Protein AF-A0A0E9XR10-F1 (afdb_monomer)

pLDDT: mean 91.2, std 12.52, range [48.91, 98.19]

Solvent-accessible surface area (backbone atoms only — not comparable to full-atom values): 5180 Å² total; per-residue (Å²): 131,90,55,68,46,78,44,70,54,45,80,75,53,93,60,56,70,67,59,52,46,72,72,44,56,69,70,58,43,51,51,36,53,74,35,68,69,33,68,50,68,36,43,82,83,53,79,83,56,61,60,59,57,53,57,48,50,55,52,48,52,52,46,30,54,76,56,74,66,54,76,92,72,55,78,76,62,56,64,78,71,60,133

Sequence (83 aa):
MFTIVIFTRGDALNVSIDSYIQGSNITMQSLIENCGNRFHVFNNKDKSNCTQVSELLDKIDSMVRKNGGGCYTNECSRRQKLP

InterPro domains:
  IPR006703 AIG1-type guanine nucleotide-binding (G) domain [PF04548] (2-80)
  IPR027417 P-loop containing nucleoside triphosphate hydrolase [G3DSA:3.40.50.300] (1-82)
  IPR045058 GTPase GIMA/IAN/Toc [PTHR10903] (2-78)

Nearest PDB structures (foldseek):
  3zjc-assembly3_E  TM=8.859E-01  e=1.947E-04  Homo sapiens
  2xtn-assembly1_A  TM=8.619E-01  e=1.947E-04  Homo sapiens
  3zjc-assembly4_C  TM=8.615E-01  e=2.933E-04  Homo sapiens
  3zjc-assembly2_B  TM=8.659E-01  e=4.416E-04  Homo sapiens
  3p1j-assembly1_A  TM=8.652E-01  e=2.786E-03  Homo sapiens

Foldseek 3Di:
DQDAAEAEPPVPDPDDPVVVQVPDDPVSVVVCVVVVVHYAYDHPVCPVPCVSVVVVVVSNVVRCVVVVVDDDDDPVNVVVPDD

Radius of gyration: 15.95 Å; Cα contacts (8 Å, |Δi|>4): 62; chains: 1; bounding box: 37×36×37 Å

Organism: Anguilla anguilla (NCBI:txid7936)

Mean predicted aligned error: 5.45 Å

Secondary structure (DSSP, 8-state):
----EEEE-GGG-SS-HHHHHHTS-HHHHHHHHHTTS-EEEE-TT-TT-THHHHHHHHHHHHHHHHTTT-----HHHHHTT--

Structure (mmCIF, N/CA/C/O backbone):
data_AF-A0A0E9XR10-F1
#
_entry.id   AF-A0A0E9XR10-F1
#
loop_
_atom_site.group_PDB
_atom_site.id
_atom_site.type_symbol
_atom_site.label_atom_id
_atom_site.label_alt_id
_atom_site.label_comp_id
_atom_site.label_asym_id
_atom_site.label_entity_id
_atom_site.label_seq_id
_atom_site.pdbx_PDB_ins_code
_atom_site.Cartn_x
_atom_site.Cartn_y
_atom_site.Cartn_z
_atom_site.occupancy
_atom_site.B_iso_or_equiv
_atom_site.auth_seq_id
_atom_site.auth_comp_id
_atom_site.auth_asym_id
_atom_site.auth_atom_id
_atom_site.pdbx_PDB_model_num
ATOM 1 N N . MET A 1 1 ? 10.354 -1.754 -10.488 1.00 84.38 1 MET A N 1
ATOM 2 C CA . MET A 1 1 ? 10.362 -2.314 -9.110 1.00 84.38 1 MET A CA 1
ATOM 3 C C . MET A 1 1 ? 9.023 -2.976 -8.808 1.00 84.38 1 MET A C 1
ATOM 5 O O . MET A 1 1 ? 7.997 -2.408 -9.175 1.00 84.38 1 MET A O 1
ATOM 9 N N . PHE A 1 2 ? 9.017 -4.128 -8.132 1.00 94.25 2 PHE A N 1
ATOM 10 C CA . PHE A 1 2 ? 7.852 -5.018 -7.984 1.00 94.25 2 PHE A CA 1
ATOM 11 C C . PHE A 1 2 ? 7.407 -5.214 -6.522 1.00 94.25 2 PHE A C 1
ATOM 13 O O . PHE A 1 2 ? 7.235 -6.342 -6.073 1.00 94.25 2 PHE A O 1
ATOM 20 N N . THR A 1 3 ? 7.245 -4.125 -5.770 1.00 96.25 3 THR A N 1
ATOM 21 C CA . THR A 1 3 ? 6.897 -4.199 -4.343 1.00 96.25 3 THR A CA 1
ATOM 22 C C . THR A 1 3 ? 5.753 -3.247 -4.023 1.00 96.25 3 THR A C 1
ATOM 24 O O . THR A 1 3 ? 5.732 -2.116 -4.511 1.00 96.25 3 THR A O 1
ATOM 27 N N . ILE A 1 4 ? 4.822 -3.717 -3.194 1.00 97.75 4 ILE A N 1
ATOM 28 C CA . ILE A 1 4 ? 3.731 -2.948 -2.590 1.00 97.75 4 ILE A CA 1
ATOM 29 C C . ILE A 1 4 ? 3.825 -3.172 -1.081 1.00 97.75 4 ILE A C 1
ATOM 31 O O . ILE A 1 4 ? 3.966 -4.312 -0.639 1.00 97.75 4 ILE A O 1
ATOM 35 N N . VAL A 1 5 ? 3.751 -2.101 -0.293 1.00 97.94 5 VAL A N 1
ATOM 36 C CA . VAL A 1 5 ? 3.771 -2.200 1.172 1.00 97.94 5 VAL A CA 1
ATOM 37 C C . VAL A 1 5 ? 2.360 -2.447 1.698 1.00 97.94 5 VAL A C 1
ATOM 39 O O . VAL A 1 5 ? 1.437 -1.694 1.392 1.00 97.94 5 VAL A O 1
ATOM 42 N N . ILE A 1 6 ? 2.184 -3.499 2.497 1.00 97.81 6 ILE A N 1
ATOM 43 C CA . ILE A 1 6 ? 0.898 -3.824 3.116 1.00 97.81 6 ILE A CA 1
ATOM 44 C C . ILE A 1 6 ? 0.895 -3.378 4.573 1.00 97.81 6 ILE A C 1
ATOM 46 O O . ILE A 1 6 ? 1.668 -3.876 5.390 1.00 97.81 6 ILE A O 1
ATOM 50 N N . PHE A 1 7 ? -0.024 -2.479 4.903 1.00 97.44 7 PHE A N 1
ATOM 51 C CA . PHE A 1 7 ? -0.350 -2.121 6.274 1.00 97.44 7 PHE A CA 1
ATOM 52 C C . PHE A 1 7 ? -1.499 -2.997 6.745 1.00 97.44 7 PHE A C 1
ATOM 54 O O . PHE A 1 7 ? -2.522 -3.092 6.078 1.00 97.44 7 PHE A O 1
ATOM 61 N N . THR A 1 8 ? -1.345 -3.638 7.895 1.00 96.56 8 THR A N 1
ATOM 62 C CA . THR A 1 8 ? -2.428 -4.408 8.519 1.00 96.56 8 THR A CA 1
ATOM 63 C C . THR A 1 8 ? -2.986 -3.645 9.712 1.00 96.56 8 THR A C 1
ATOM 65 O O . THR A 1 8 ? -2.385 -2.668 10.156 1.00 96.56 8 THR A O 1
ATOM 68 N N . ARG A 1 9 ? -4.123 -4.109 10.245 1.00 95.75 9 ARG A N 1
ATOM 69 C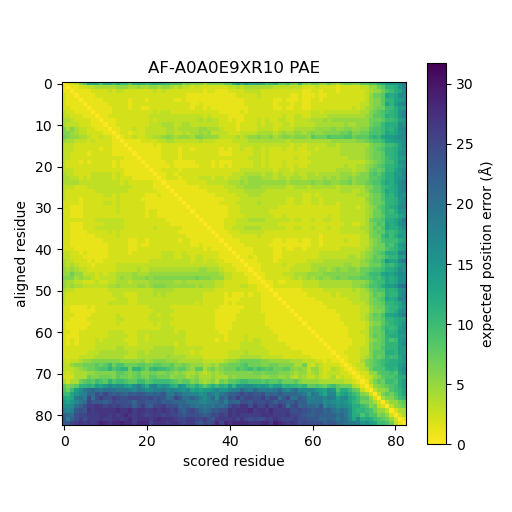 CA . ARG A 1 9 ? -4.865 -3.429 11.321 1.00 95.75 9 ARG A CA 1
ATOM 70 C C . ARG A 1 9 ? -5.370 -2.048 10.895 1.00 95.75 9 ARG A C 1
ATOM 72 O O . ARG A 1 9 ? -5.299 -1.092 11.660 1.00 95.75 9 ARG A O 1
ATOM 79 N N . GLY A 1 10 ? -5.885 -1.947 9.668 1.00 94.88 10 GLY A N 1
ATOM 80 C CA . GLY A 1 10 ? -6.506 -0.723 9.159 1.00 94.88 10 GLY A CA 1
ATOM 81 C C . GLY A 1 10 ? -7.662 -0.214 10.026 1.00 94.88 10 GLY A C 1
ATOM 82 O O . GLY A 1 10 ? -7.897 0.984 10.074 1.00 94.88 10 GLY A O 1
ATOM 83 N N . ASP A 1 11 ? -8.321 -1.099 10.778 1.00 95.62 11 ASP A N 1
ATOM 84 C CA . ASP A 1 11 ? -9.339 -0.755 11.778 1.00 95.62 1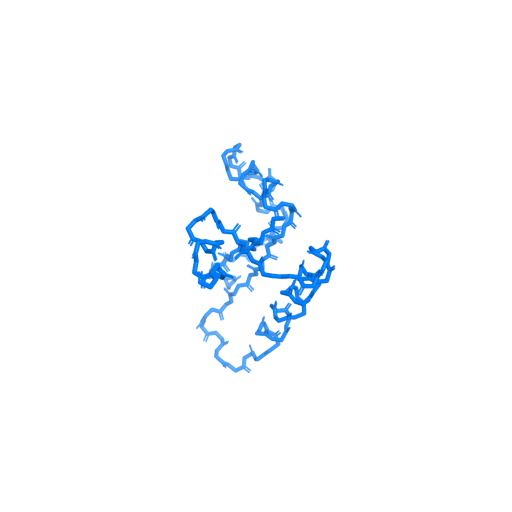1 ASP A CA 1
ATOM 85 C C . ASP A 1 11 ? -8.805 0.052 12.972 1.00 95.62 11 ASP A C 1
ATOM 87 O O . ASP A 1 11 ? -9.586 0.675 13.681 1.00 95.62 11 ASP A O 1
ATOM 91 N N . ALA A 1 12 ? -7.491 0.037 13.209 1.00 95.88 12 ALA A N 1
ATOM 92 C CA . ALA A 1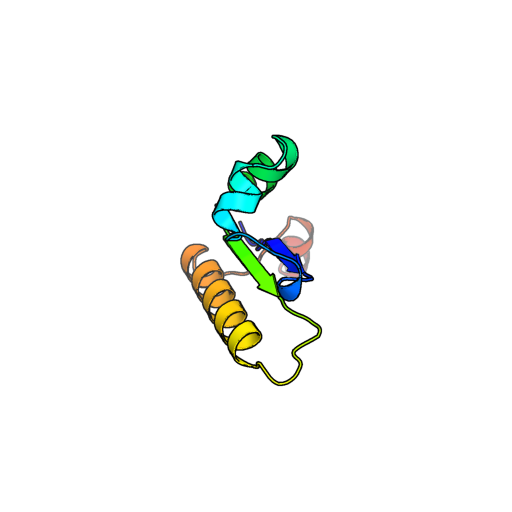 12 ? -6.844 0.791 14.281 1.00 95.88 12 ALA A CA 1
ATOM 93 C C . ALA A 1 12 ? -6.313 2.162 13.820 1.00 95.88 12 ALA A C 1
ATOM 95 O O . ALA A 1 12 ? -5.733 2.895 14.624 1.00 95.88 12 ALA A O 1
ATOM 96 N N . LEU A 1 13 ? -6.463 2.508 12.536 1.00 93.56 13 LEU A N 1
ATOM 97 C CA . LEU A 1 13 ? -6.069 3.815 12.020 1.00 93.56 13 LEU A CA 1
ATOM 98 C C . LEU A 1 13 ? -7.145 4.853 12.368 1.00 93.56 13 LEU A C 1
ATOM 100 O O . LEU A 1 13 ? -8.247 4.827 11.832 1.00 93.56 13 LEU A O 1
ATOM 104 N N . ASN A 1 14 ? -6.798 5.806 13.234 1.00 93.94 14 ASN A N 1
ATOM 105 C CA . ASN A 1 14 ? -7.663 6.949 13.562 1.00 93.94 14 ASN A CA 1
ATOM 106 C C . ASN A 1 14 ? -7.529 8.114 12.560 1.00 93.94 14 ASN A C 1
ATOM 108 O O . ASN A 1 14 ? -8.232 9.115 12.667 1.00 93.94 14 ASN A O 1
ATOM 112 N N . VAL A 1 15 ? -6.588 8.010 11.620 1.00 96.25 15 VAL A N 1
ATOM 113 C CA . VAL A 1 15 ? -6.273 8.996 10.577 1.00 96.25 15 VAL A CA 1
ATOM 114 C C . VAL A 1 15 ? -6.172 8.285 9.229 1.00 96.25 15 VAL A C 1
ATOM 116 O O . VAL A 1 15 ? -6.128 7.055 9.185 1.00 96.25 15 VAL A O 1
ATOM 119 N N . SER A 1 16 ? -6.097 9.032 8.125 1.00 96.50 16 SER A N 1
ATOM 120 C CA . SER A 1 16 ? -5.785 8.430 6.827 1.00 96.50 16 SER A CA 1
ATOM 121 C C . SER A 1 16 ? -4.383 7.814 6.835 1.00 96.50 16 SER A C 1
ATOM 123 O O . SER A 1 16 ? -3.483 8.251 7.560 1.00 96.50 16 SER A O 1
ATOM 125 N N . ILE A 1 17 ? -4.180 6.800 5.996 1.00 96.50 17 ILE A N 1
ATOM 126 C CA . ILE A 1 17 ? -2.869 6.166 5.844 1.00 96.50 17 ILE A CA 1
ATOM 127 C C . ILE A 1 17 ? -1.807 7.147 5.336 1.00 96.50 17 ILE A C 1
ATOM 129 O O . ILE A 1 17 ? -0.671 7.094 5.797 1.00 96.50 17 ILE A O 1
ATOM 133 N N . ASP A 1 18 ? -2.178 8.098 4.478 1.00 96.31 18 ASP A N 1
ATOM 134 C CA . ASP A 1 18 ? -1.277 9.157 4.020 1.00 96.31 18 ASP A CA 1
ATOM 135 C C . ASP A 1 18 ? -0.797 10.035 5.180 1.00 96.31 18 ASP A C 1
ATOM 137 O O . ASP A 1 18 ? 0.405 10.245 5.338 1.00 96.31 18 ASP A O 1
ATOM 141 N N . SER A 1 19 ? -1.710 10.487 6.048 1.00 97.50 19 SER A N 1
ATOM 142 C CA . SER A 1 19 ? -1.346 11.268 7.235 1.00 97.50 19 SER A CA 1
ATOM 143 C C . SER A 1 19 ? -0.501 10.456 8.216 1.00 97.50 19 SER A C 1
ATOM 145 O O . SER A 1 19 ? 0.443 10.986 8.800 1.00 97.50 19 SER A O 1
ATOM 147 N N . TYR A 1 20 ? -0.794 9.161 8.372 1.00 96.94 20 TYR A N 1
ATOM 148 C CA . TYR A 1 20 ? 0.022 8.262 9.188 1.00 96.94 20 TYR A CA 1
ATOM 149 C C . TYR A 1 20 ? 1.456 8.145 8.651 1.00 96.94 20 TYR A C 1
ATOM 151 O O . TYR A 1 20 ? 2.408 8.249 9.423 1.00 96.94 20 TYR A O 1
ATOM 159 N N . ILE A 1 21 ? 1.629 7.973 7.336 1.00 96.94 21 ILE A N 1
ATOM 160 C CA . ILE A 1 21 ? 2.951 7.883 6.699 1.00 96.94 21 ILE A CA 1
ATOM 161 C C . ILE A 1 21 ? 3.702 9.212 6.834 1.00 96.94 21 ILE A C 1
ATOM 163 O O . ILE A 1 21 ? 4.864 9.207 7.236 1.00 96.94 21 ILE A O 1
ATOM 167 N N . GLN A 1 22 ? 3.049 10.346 6.577 1.00 96.19 22 GLN A N 1
ATOM 168 C CA . GLN A 1 22 ? 3.661 11.676 6.704 1.00 96.19 22 GLN A CA 1
ATOM 169 C C . GLN A 1 22 ? 4.117 11.987 8.137 1.00 96.19 22 GLN A C 1
ATOM 171 O O . GLN A 1 22 ? 5.156 12.610 8.332 1.00 96.19 22 GLN A O 1
ATOM 176 N N . GLY A 1 23 ? 3.365 11.529 9.142 1.00 96.81 23 GLY A N 1
ATOM 177 C CA . GLY A 1 23 ? 3.725 11.668 10.556 1.00 96.81 23 GLY A CA 1
ATOM 178 C C . GLY A 1 23 ? 4.708 10.611 11.077 1.00 96.81 23 GLY A C 1
ATOM 179 O O . GLY A 1 23 ? 5.103 10.673 12.241 1.00 96.81 23 GLY A O 1
ATOM 180 N N . SER A 1 24 ? 5.082 9.621 10.261 1.00 96.00 24 SER A N 1
ATOM 181 C CA . SER A 1 24 ? 5.973 8.527 10.664 1.00 96.00 24 SER A CA 1
ATOM 182 C C . SER A 1 24 ? 7.456 8.914 10.593 1.00 96.00 24 SER A C 1
ATOM 184 O O . SER A 1 24 ? 7.820 9.995 10.132 1.00 96.00 24 SER A O 1
ATOM 186 N N . ASN A 1 25 ? 8.345 8.032 11.060 1.00 96.94 25 ASN A N 1
ATOM 187 C CA . ASN A 1 25 ? 9.786 8.286 11.016 1.00 96.94 25 ASN A CA 1
ATOM 188 C C . ASN A 1 25 ? 10.352 8.264 9.580 1.00 96.94 25 ASN A C 1
ATOM 190 O O . ASN A 1 25 ? 9.760 7.692 8.663 1.00 96.94 25 ASN A O 1
ATOM 194 N N . ILE A 1 26 ? 11.546 8.842 9.408 1.00 97.44 26 ILE A N 1
ATOM 195 C CA . ILE A 1 26 ? 12.230 8.942 8.108 1.00 97.44 26 ILE A CA 1
ATOM 196 C C . ILE A 1 26 ? 12.410 7.575 7.433 1.00 97.44 26 ILE A C 1
ATOM 198 O O . ILE A 1 26 ? 12.217 7.450 6.231 1.00 97.44 26 ILE A O 1
ATOM 202 N N . THR A 1 27 ? 12.711 6.525 8.201 1.00 97.44 27 THR A N 1
ATOM 203 C CA . THR A 1 27 ? 12.910 5.171 7.673 1.00 97.44 27 THR A CA 1
ATOM 204 C C . THR A 1 27 ? 11.641 4.633 7.021 1.00 97.44 27 THR A C 1
ATOM 206 O O . THR A 1 27 ? 11.703 4.010 5.963 1.00 97.44 27 THR A O 1
ATOM 209 N N . MET A 1 28 ? 10.488 4.894 7.634 1.00 96.31 28 MET A N 1
ATOM 210 C CA . MET A 1 28 ? 9.193 4.478 7.123 1.00 96.31 28 MET A CA 1
ATOM 211 C C . MET A 1 28 ? 8.812 5.260 5.865 1.00 96.31 28 MET A C 1
ATOM 213 O O . MET A 1 28 ? 8.406 4.657 4.874 1.00 96.31 28 MET A O 1
ATOM 217 N N . GLN A 1 29 ? 9.011 6.579 5.865 1.00 97.88 29 GLN A N 1
ATOM 218 C CA . GLN A 1 29 ? 8.778 7.414 4.682 1.00 97.88 29 GLN A CA 1
ATOM 219 C C . GLN A 1 29 ? 9.658 6.962 3.507 1.00 97.88 29 GLN A C 1
ATOM 221 O O . GLN A 1 29 ? 9.142 6.646 2.435 1.00 97.88 29 GLN A O 1
ATOM 226 N N . SER A 1 30 ? 10.964 6.783 3.737 1.00 97.50 30 SER A N 1
ATOM 227 C CA . SER A 1 30 ? 11.899 6.294 2.719 1.00 97.50 30 SER A CA 1
ATOM 228 C C . SER A 1 30 ? 11.563 4.886 2.222 1.00 97.50 30 SER A C 1
ATOM 230 O O . SER A 1 30 ? 11.763 4.591 1.048 1.00 97.50 30 SER A O 1
ATOM 232 N N . LEU A 1 31 ? 11.034 3.996 3.070 1.00 96.94 31 LEU A N 1
ATOM 233 C CA . LEU A 1 31 ? 10.572 2.674 2.632 1.00 96.94 31 LEU A CA 1
ATOM 234 C C . LEU A 1 31 ? 9.432 2.790 1.607 1.00 96.94 31 LEU A C 1
ATOM 236 O O . LEU A 1 31 ? 9.447 2.089 0.592 1.00 96.94 31 LEU A O 1
ATOM 240 N N . ILE A 1 32 ? 8.460 3.669 1.858 1.00 97.38 32 ILE A N 1
ATOM 241 C CA . ILE A 1 32 ? 7.315 3.891 0.965 1.00 97.38 32 ILE A CA 1
ATOM 242 C C . ILE A 1 32 ? 7.758 4.543 -0.347 1.00 97.38 32 ILE A C 1
ATOM 244 O O . ILE A 1 32 ? 7.360 4.080 -1.421 1.00 97.38 32 ILE A O 1
ATOM 248 N N . GLU A 1 33 ? 8.626 5.550 -0.270 1.00 96.69 33 GLU A N 1
ATOM 249 C CA . GLU A 1 33 ? 9.208 6.220 -1.437 1.00 96.69 33 GLU A CA 1
ATOM 250 C C . GLU A 1 33 ? 10.015 5.252 -2.298 1.00 96.69 33 GLU A C 1
ATOM 252 O O . GLU A 1 33 ? 9.791 5.166 -3.508 1.00 96.69 33 GLU A O 1
ATOM 257 N N . ASN A 1 34 ? 10.876 4.442 -1.673 1.00 96.06 34 ASN A N 1
ATOM 258 C CA . ASN A 1 34 ? 11.610 3.383 -2.358 1.00 96.06 34 ASN A CA 1
ATOM 259 C C . ASN A 1 34 ? 10.640 2.419 -3.033 1.00 96.06 34 ASN A C 1
ATOM 261 O O . ASN A 1 34 ? 10.896 1.985 -4.148 1.00 96.06 34 ASN A O 1
ATOM 265 N N . CYS A 1 35 ? 9.481 2.148 -2.425 1.00 96.00 35 CYS A 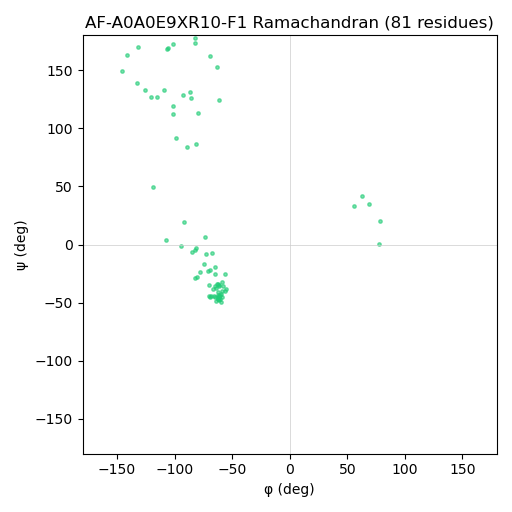N 1
ATOM 266 C CA . CYS A 1 35 ? 8.416 1.355 -3.031 1.00 96.00 35 CYS A CA 1
ATOM 267 C C . CYS A 1 35 ? 7.624 2.055 -4.140 1.00 96.00 35 CYS A C 1
ATOM 269 O O . CYS A 1 35 ? 6.689 1.457 -4.678 1.00 96.00 35 CYS A O 1
ATOM 271 N N . GLY A 1 36 ? 8.013 3.254 -4.566 1.00 95.06 36 GLY A N 1
ATOM 272 C CA . GLY A 1 36 ? 7.321 4.032 -5.590 1.00 95.06 36 GLY A CA 1
ATOM 273 C C . GLY A 1 36 ? 5.964 4.534 -5.109 1.00 95.06 36 GLY A C 1
ATOM 274 O O . GLY A 1 36 ? 5.013 4.543 -5.890 1.00 95.06 36 GLY A O 1
ATOM 275 N N . ASN A 1 37 ? 5.860 4.867 -3.818 1.00 96.06 37 ASN A N 1
ATOM 276 C CA . ASN A 1 37 ? 4.634 5.316 -3.155 1.00 96.06 37 ASN A CA 1
ATOM 277 C C . ASN A 1 37 ? 3.466 4.328 -3.295 1.00 96.06 37 ASN A C 1
ATOM 279 O O . ASN A 1 37 ? 2.301 4.711 -3.379 1.00 96.06 37 ASN A O 1
ATOM 283 N N . ARG A 1 38 ? 3.774 3.026 -3.343 1.00 96.62 38 ARG A N 1
ATOM 284 C CA . ARG A 1 38 ? 2.774 1.957 -3.434 1.00 96.62 38 ARG A CA 1
ATOM 285 C C . ARG A 1 38 ? 2.563 1.311 -2.079 1.00 96.62 38 ARG A C 1
ATOM 287 O O . ARG A 1 38 ? 3.417 0.568 -1.594 1.00 96.62 38 ARG A O 1
ATOM 294 N N . PHE A 1 39 ? 1.376 1.521 -1.532 1.00 97.62 39 PHE A N 1
ATOM 295 C CA . PHE A 1 39 ? 0.915 0.840 -0.335 1.00 97.62 39 PHE A CA 1
ATOM 296 C C . PHE A 1 39 ? -0.571 0.478 -0.420 1.00 97.62 39 PHE A C 1
ATOM 298 O O . PHE A 1 39 ? -1.327 0.990 -1.256 1.00 97.62 39 PHE A O 1
ATOM 305 N N . HIS A 1 40 ? -0.998 -0.437 0.442 1.00 97.81 40 HIS A N 1
ATOM 306 C CA . HIS A 1 40 ? -2.391 -0.837 0.607 1.00 97.81 40 HIS A CA 1
ATOM 307 C C . HIS A 1 40 ? -2.660 -1.175 2.081 1.00 97.81 40 HIS A C 1
ATOM 309 O O . HIS A 1 40 ? -1.752 -1.611 2.789 1.00 97.81 40 HIS A O 1
ATOM 315 N N . VAL A 1 41 ? -3.888 -0.948 2.547 1.00 97.62 41 VAL A N 1
ATOM 316 C CA . VAL A 1 41 ? -4.276 -1.126 3.951 1.00 97.62 41 VAL A CA 1
ATOM 317 C C . VAL A 1 41 ? -5.299 -2.247 4.057 1.00 97.62 41 VAL A C 1
ATOM 319 O O . VAL A 1 41 ? -6.327 -2.202 3.398 1.00 97.62 41 VAL A O 1
ATOM 322 N N . PHE A 1 42 ? -5.030 -3.215 4.926 1.00 97.31 42 PHE A N 1
ATOM 323 C CA . PHE A 1 42 ? -5.933 -4.307 5.257 1.00 97.31 42 PHE A CA 1
ATOM 324 C C . PHE A 1 42 ? -6.501 -4.171 6.667 1.00 97.31 42 PHE A C 1
ATOM 326 O O . PHE A 1 42 ? -5.765 -4.032 7.653 1.00 97.31 42 PHE A O 1
ATOM 333 N N . ASN A 1 43 ? -7.812 -4.353 6.779 1.00 97.06 43 ASN A N 1
ATOM 334 C CA . ASN A 1 43 ? -8.480 -4.728 8.015 1.00 97.06 43 ASN A CA 1
ATOM 335 C C . ASN A 1 43 ? -8.744 -6.243 8.012 1.00 97.06 43 ASN A C 1
ATOM 337 O O . ASN A 1 43 ? -9.799 -6.708 7.595 1.00 97.06 43 ASN A O 1
ATOM 341 N N . ASN A 1 44 ? -7.800 -7.017 8.552 1.00 95.69 44 ASN A N 1
ATOM 342 C CA . ASN A 1 44 ? -7.897 -8.482 8.616 1.00 95.69 44 ASN A CA 1
ATOM 343 C C . ASN A 1 44 ? -9.006 -9.009 9.552 1.00 95.69 44 ASN A C 1
ATOM 345 O O . ASN A 1 44 ? -9.233 -10.221 9.599 1.00 95.69 44 ASN A O 1
ATOM 349 N N . LYS A 1 45 ? -9.670 -8.141 10.331 1.00 96.19 45 LYS A N 1
ATOM 350 C CA . LYS A 1 45 ? -10.829 -8.530 11.150 1.00 96.19 45 LYS A CA 1
ATOM 351 C C . LYS A 1 45 ? -12.117 -8.548 10.332 1.00 96.19 45 LYS A C 1
ATOM 353 O O . LYS A 1 45 ? -13.010 -9.333 10.638 1.00 96.19 45 LYS A O 1
ATOM 358 N N . ASP A 1 46 ? -12.199 -7.725 9.291 1.00 95.81 46 ASP A N 1
ATOM 359 C CA . ASP A 1 46 ? -13.342 -7.680 8.386 1.00 95.81 46 ASP A CA 1
ATOM 360 C C . ASP A 1 46 ? -13.153 -8.671 7.235 1.00 95.81 46 ASP A C 1
ATOM 362 O O . ASP A 1 46 ? -12.686 -8.341 6.147 1.00 95.81 46 ASP A O 1
ATOM 366 N N . LYS A 1 47 ? -13.515 -9.926 7.503 1.00 92.75 47 LYS A N 1
ATOM 367 C CA . LYS A 1 47 ? -13.425 -11.018 6.525 1.00 92.75 47 LYS A CA 1
ATOM 368 C C . LYS A 1 47 ? -14.504 -10.957 5.440 1.00 92.75 47 LYS A C 1
ATOM 370 O O . LYS A 1 47 ? -14.370 -11.643 4.432 1.00 92.75 47 LYS A O 1
ATOM 375 N N . SER A 1 48 ? -15.572 -10.191 5.654 1.00 95.75 48 SER A N 1
ATOM 376 C CA . SER A 1 48 ? -16.649 -10.002 4.674 1.00 95.75 48 SER A CA 1
ATOM 377 C C . SER A 1 48 ? -16.274 -9.023 3.569 1.00 95.75 48 SER A C 1
ATOM 379 O O . SER A 1 48 ? -16.836 -9.076 2.477 1.00 95.75 48 SER A O 1
ATOM 381 N N . ASN A 1 49 ? -15.330 -8.126 3.839 1.00 95.50 49 ASN A N 1
ATOM 382 C CA . ASN A 1 49 ? -14.942 -7.102 2.894 1.00 95.50 49 ASN A CA 1
ATOM 383 C C . ASN A 1 49 ? -13.949 -7.625 1.846 1.00 95.50 49 ASN A C 1
ATOM 385 O O . ASN A 1 49 ? -12.730 -7.483 1.954 1.00 95.50 49 ASN A O 1
ATOM 389 N N . CYS A 1 50 ? -14.502 -8.190 0.775 1.00 94.88 50 CYS A N 1
ATOM 390 C CA . CYS A 1 50 ? -13.738 -8.623 -0.392 1.00 94.88 50 CYS A CA 1
ATOM 391 C C . CYS A 1 50 ? -13.225 -7.462 -1.269 1.00 94.88 50 CYS A C 1
ATOM 393 O O . CYS A 1 50 ? -12.427 -7.709 -2.181 1.00 94.88 50 CYS A O 1
ATOM 395 N N . THR A 1 51 ? -13.635 -6.207 -1.027 1.00 97.06 51 THR A N 1
ATOM 396 C CA . THR A 1 51 ? -13.168 -5.073 -1.845 1.00 97.06 51 THR A CA 1
ATOM 397 C C . THR A 1 51 ? -11.694 -4.782 -1.591 1.00 97.06 51 THR A C 1
ATOM 399 O O . THR A 1 51 ? -10.974 -4.523 -2.547 1.00 97.06 51 THR A O 1
ATOM 402 N N . GLN A 1 52 ? -11.202 -4.965 -0.358 1.00 96.88 52 GLN A N 1
ATOM 403 C CA . GLN A 1 52 ? -9.775 -4.816 -0.020 1.00 96.88 52 GLN A CA 1
ATOM 404 C C . GLN A 1 52 ? -8.881 -5.727 -0.878 1.00 96.88 52 GLN A C 1
ATOM 406 O O . GLN A 1 52 ? -7.821 -5.326 -1.356 1.00 96.88 52 GLN A O 1
ATOM 411 N N . VAL A 1 53 ? -9.335 -6.959 -1.131 1.00 96.50 53 VAL A N 1
ATOM 412 C CA . VAL A 1 53 ? -8.617 -7.904 -1.998 1.00 96.50 53 VAL A CA 1
ATOM 413 C C . VAL A 1 53 ? -8.660 -7.444 -3.454 1.00 96.50 53 VAL A C 1
ATOM 415 O O . VAL A 1 53 ? -7.630 -7.442 -4.121 1.00 96.50 53 VAL A O 1
ATOM 418 N N . SER A 1 54 ? -9.830 -7.024 -3.935 1.00 97.81 54 SER A N 1
ATOM 419 C CA . SER A 1 54 ? -10.008 -6.576 -5.324 1.00 97.81 54 SER A CA 1
ATOM 420 C C . SER A 1 54 ? -9.158 -5.334 -5.626 1.00 97.81 54 SER A C 1
ATOM 422 O O . SER A 1 54 ? -8.407 -5.312 -6.594 1.00 97.81 54 SER A O 1
ATOM 424 N N . GLU A 1 55 ? -9.158 -4.351 -4.726 1.00 97.81 55 GLU A N 1
ATOM 425 C CA . GLU A 1 55 ? -8.327 -3.147 -4.823 1.00 97.81 55 GLU A CA 1
ATOM 426 C C . GLU A 1 55 ? -6.822 -3.452 -4.764 1.00 97.81 55 GLU A C 1
ATOM 428 O O . GLU A 1 55 ? -6.010 -2.753 -5.381 1.00 97.81 55 GLU A O 1
ATOM 433 N N . LEU A 1 56 ? -6.410 -4.473 -4.003 1.00 97.94 56 LEU A N 1
ATOM 434 C CA . LEU A 1 56 ? -5.023 -4.932 -4.018 1.00 97.94 56 LEU A CA 1
ATOM 435 C C . LEU A 1 56 ? -4.659 -5.521 -5.387 1.00 97.94 56 LEU A C 1
ATOM 437 O O . LEU A 1 56 ? -3.585 -5.207 -5.905 1.00 97.94 56 LEU A O 1
ATOM 441 N N . LEU A 1 57 ? -5.528 -6.352 -5.967 1.00 98.12 57 LEU A N 1
ATOM 442 C CA . LEU A 1 57 ? -5.308 -6.948 -7.287 1.00 98.12 57 LEU A CA 1
ATOM 443 C C . LEU A 1 57 ? -5.185 -5.867 -8.370 1.00 98.12 57 LEU A C 1
ATOM 445 O O . LEU A 1 57 ? -4.214 -5.885 -9.123 1.00 98.12 57 LEU A O 1
ATOM 449 N N . ASP A 1 58 ? -6.040 -4.843 -8.353 1.00 98.19 58 ASP A N 1
ATOM 450 C CA . ASP A 1 58 ? -5.939 -3.703 -9.277 1.00 98.19 58 ASP A CA 1
ATOM 451 C C . ASP A 1 58 ? -4.593 -2.964 -9.153 1.00 98.19 58 ASP A C 1
ATOM 453 O O . ASP A 1 58 ? -3.973 -2.554 -10.145 1.00 98.19 58 ASP A O 1
ATOM 457 N N . LYS A 1 59 ? -4.090 -2.800 -7.919 1.00 97.50 59 LYS A N 1
ATOM 458 C CA . LYS A 1 59 ? -2.765 -2.208 -7.669 1.00 97.50 59 LYS A CA 1
ATOM 459 C C . LYS A 1 59 ? -1.637 -3.100 -8.196 1.00 97.50 59 LYS A C 1
ATOM 461 O O . LYS A 1 59 ? -0.658 -2.567 -8.730 1.00 97.50 59 LYS A O 1
ATOM 466 N N . ILE A 1 60 ? -1.762 -4.422 -8.065 1.00 96.88 60 ILE A N 1
ATOM 467 C CA . ILE A 1 60 ? -0.805 -5.397 -8.606 1.00 96.88 60 ILE A CA 1
ATOM 468 C C . ILE A 1 60 ? -0.784 -5.324 -10.134 1.00 96.88 60 ILE A C 1
ATOM 470 O O . ILE A 1 60 ? 0.294 -5.166 -10.709 1.00 96.88 60 ILE A O 1
ATOM 474 N N . ASP A 1 61 ? -1.942 -5.333 -10.789 1.00 96.69 61 ASP A N 1
ATOM 475 C CA . ASP A 1 61 ? -2.044 -5.258 -12.249 1.00 96.69 61 ASP A CA 1
ATOM 476 C C . ASP A 1 61 ? -1.469 -3.947 -12.788 1.00 96.69 61 ASP A C 1
ATOM 478 O O . ASP A 1 61 ? -0.676 -3.929 -13.735 1.00 96.69 61 ASP A O 1
ATOM 482 N N . SER A 1 62 ? -1.785 -2.830 -12.128 1.00 96.25 62 SER A N 1
ATOM 483 C CA . SER A 1 62 ? -1.202 -1.525 -12.446 1.00 96.25 62 SER A CA 1
ATOM 484 C C . SER A 1 62 ? 0.323 -1.530 -12.302 1.00 96.25 62 SER A C 1
ATOM 486 O O . SER A 1 62 ? 1.032 -1.011 -13.168 1.00 96.25 62 SER A O 1
ATOM 488 N N . MET A 1 63 ? 0.853 -2.153 -11.244 1.00 96.06 63 MET A N 1
ATOM 489 C CA . MET A 1 63 ? 2.293 -2.318 -11.054 1.00 96.06 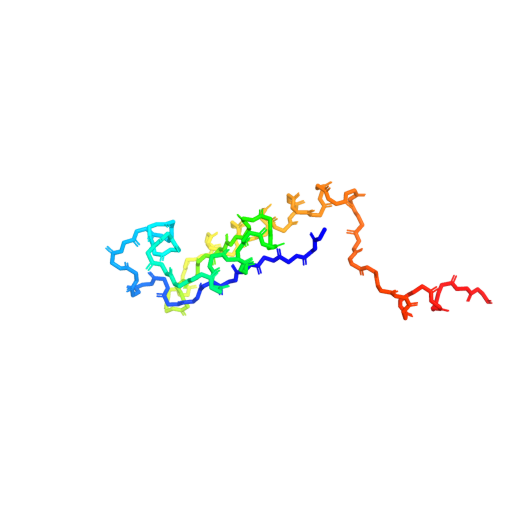63 MET A CA 1
ATOM 490 C C . MET A 1 63 ? 2.925 -3.162 -12.167 1.00 96.06 63 MET A C 1
ATOM 492 O O . MET A 1 63 ? 3.974 -2.777 -12.685 1.00 96.06 63 MET A O 1
ATOM 496 N N . VAL A 1 64 ? 2.332 -4.304 -12.516 1.00 95.06 64 VAL A N 1
ATOM 497 C CA . VAL A 1 64 ? 2.852 -5.202 -13.556 1.00 95.06 64 VAL A CA 1
ATOM 498 C C . VAL A 1 64 ? 2.863 -4.486 -14.904 1.00 95.06 64 VAL A C 1
ATOM 500 O O . VAL A 1 64 ? 3.898 -4.449 -15.570 1.00 95.06 64 VAL A O 1
ATOM 503 N N . ARG A 1 65 ? 1.768 -3.804 -15.260 1.00 95.38 65 ARG A N 1
ATOM 504 C CA . ARG A 1 65 ? 1.672 -3.005 -16.488 1.00 95.38 65 ARG A CA 1
ATOM 505 C C . ARG A 1 65 ? 2.727 -1.897 -16.544 1.00 95.38 65 ARG A C 1
ATOM 507 O O . ARG A 1 65 ? 3.400 -1.755 -17.560 1.00 95.38 65 ARG A O 1
ATOM 514 N N . LYS A 1 66 ? 2.930 -1.152 -15.449 1.00 93.56 66 LYS A N 1
ATOM 515 C CA . LYS A 1 66 ? 3.973 -0.108 -15.358 1.00 93.56 66 LYS A CA 1
ATOM 516 C C . LYS A 1 66 ? 5.398 -0.665 -15.452 1.00 93.56 66 LYS A C 1
ATOM 518 O O . LYS A 1 66 ? 6.293 0.054 -15.878 1.00 93.56 66 LYS A O 1
ATOM 523 N N . ASN A 1 67 ? 5.615 -1.929 -15.086 1.00 92.31 67 ASN A N 1
ATOM 524 C CA . ASN A 1 67 ? 6.897 -2.619 -15.245 1.00 92.31 67 ASN A CA 1
ATOM 525 C C . ASN A 1 67 ? 7.017 -3.379 -16.589 1.00 92.31 67 ASN A C 1
ATOM 527 O O . ASN A 1 67 ? 7.837 -4.289 -16.705 1.00 92.31 67 ASN A O 1
ATOM 531 N N . GLY A 1 68 ? 6.209 -3.042 -17.600 1.00 91.94 68 GLY A N 1
ATOM 532 C CA . GLY A 1 68 ? 6.306 -3.633 -18.940 1.00 91.94 68 GLY A CA 1
ATOM 533 C C . GLY A 1 68 ? 5.689 -5.028 -19.072 1.00 91.94 68 GLY A C 1
ATOM 534 O O . GLY A 1 68 ? 6.049 -5.766 -19.982 1.00 91.94 68 GLY A O 1
ATOM 535 N N . GLY A 1 69 ? 4.792 -5.416 -18.161 1.00 90.69 69 GLY A N 1
ATOM 536 C CA . GLY A 1 69 ? 4.092 -6.707 -18.203 1.00 90.69 69 GLY A CA 1
ATOM 537 C C . GLY A 1 69 ? 4.927 -7.907 -17.745 1.00 90.69 69 GLY A C 1
ATOM 538 O O . GLY A 1 69 ? 4.439 -9.033 -17.752 1.00 90.69 69 GLY A O 1
ATOM 539 N N . GLY A 1 70 ? 6.182 -7.684 -17.348 1.00 88.12 70 GLY A N 1
ATOM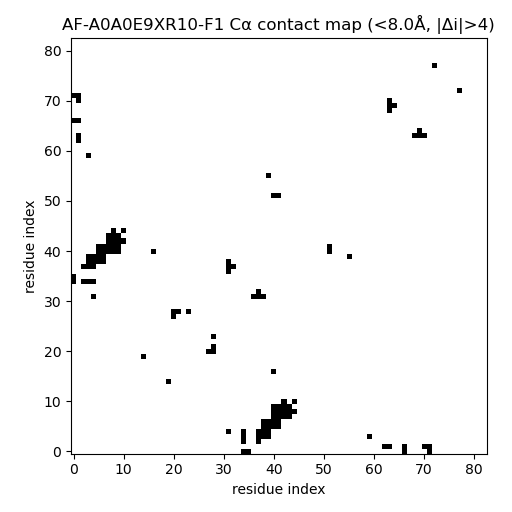 540 C CA . GLY A 1 70 ? 7.069 -8.728 -16.849 1.00 88.12 70 GLY A CA 1
ATOM 541 C C . GLY A 1 70 ? 6.847 -9.063 -15.374 1.00 88.12 70 GLY A C 1
ATOM 542 O O . GLY A 1 70 ? 6.061 -8.435 -14.666 1.00 88.12 70 GLY A O 1
ATOM 543 N N . CYS A 1 71 ? 7.610 -10.038 -14.890 1.00 87.62 71 CYS A N 1
ATOM 544 C CA . CYS A 1 71 ? 7.740 -10.348 -13.472 1.00 87.62 71 CYS A CA 1
ATOM 545 C C . CYS A 1 71 ? 9.102 -9.887 -12.940 1.00 87.62 71 CYS A C 1
ATOM 547 O O . CYS A 1 71 ? 10.015 -9.548 -13.699 1.00 87.62 71 CYS A O 1
ATOM 549 N N . TYR A 1 72 ? 9.255 -9.883 -11.617 1.00 87.94 72 TYR A N 1
ATOM 550 C CA . TYR A 1 72 ? 10.564 -9.684 -11.012 1.00 87.94 72 TYR A CA 1
ATOM 551 C C . TYR A 1 72 ? 11.518 -10.809 -11.441 1.00 87.94 72 TYR A C 1
ATOM 553 O O . TYR A 1 72 ? 11.237 -11.986 -11.228 1.00 87.94 72 TYR A O 1
ATOM 561 N N . THR A 1 73 ? 12.662 -10.441 -12.020 1.00 85.19 73 THR A N 1
ATOM 562 C CA . THR A 1 73 ? 13.749 -11.370 -12.346 1.00 85.19 73 THR A CA 1
ATOM 563 C C . THR A 1 73 ? 15.009 -10.934 -11.617 1.00 85.19 73 THR A C 1
ATOM 565 O O . THR A 1 73 ? 15.436 -9.791 -11.789 1.00 85.19 73 THR A O 1
ATOM 568 N N . ASN A 1 74 ? 15.636 -11.834 -10.864 1.00 81.81 74 ASN A N 1
ATOM 569 C CA . ASN A 1 74 ? 17.006 -11.644 -10.392 1.00 81.81 74 ASN A CA 1
ATOM 570 C C . ASN A 1 74 ? 17.984 -12.459 -11.258 1.00 81.81 74 ASN A C 1
ATOM 572 O O . ASN A 1 74 ? 17.571 -13.221 -12.136 1.00 81.81 74 ASN A O 1
ATO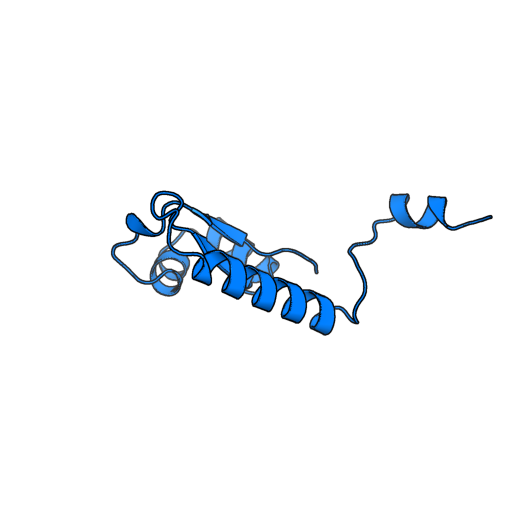M 576 N N . GLU A 1 75 ? 19.290 -12.281 -11.049 1.00 63.41 75 GLU A N 1
ATOM 577 C CA . GLU A 1 75 ? 20.319 -12.978 -11.836 1.00 63.41 75 GLU A CA 1
ATOM 578 C C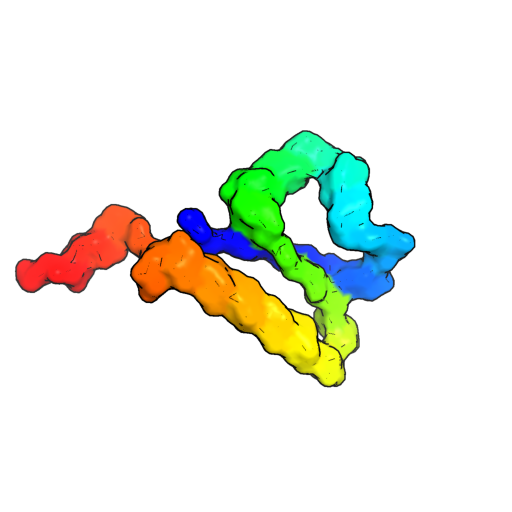 . GLU A 1 75 ? 20.211 -14.509 -11.736 1.00 63.41 75 GLU A C 1
ATOM 580 O O . GLU A 1 75 ? 20.435 -15.206 -12.729 1.00 63.41 75 GLU A O 1
ATOM 585 N N . CYS A 1 76 ? 19.763 -15.040 -10.592 1.00 62.88 76 CYS A N 1
ATOM 586 C CA . CYS A 1 76 ? 19.479 -16.467 -10.422 1.00 62.88 76 CYS A CA 1
ATOM 587 C C . CYS A 1 76 ? 18.309 -16.941 -11.304 1.00 62.88 76 CYS A C 1
ATOM 589 O O . CYS A 1 76 ? 18.372 -18.036 -11.859 1.00 62.88 76 CYS A O 1
ATOM 591 N N . SER A 1 77 ? 17.277 -16.114 -11.508 1.00 58.47 77 SER A N 1
ATOM 592 C CA . SER A 1 77 ? 16.130 -16.434 -12.374 1.00 58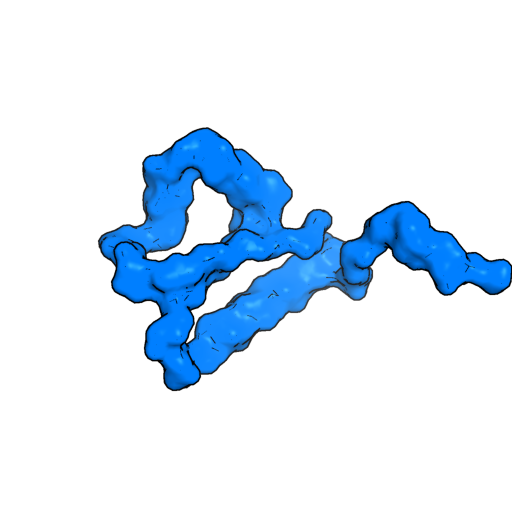.47 77 SER A CA 1
ATOM 593 C C . SER A 1 77 ? 16.476 -16.478 -13.868 1.00 58.47 77 SER A C 1
ATOM 595 O O . SER A 1 77 ? 15.753 -17.105 -14.639 1.00 58.47 77 SER A O 1
ATOM 597 N N . ARG A 1 78 ? 17.560 -15.819 -14.309 1.00 56.88 78 ARG A N 1
ATOM 598 C CA . ARG A 1 78 ? 17.980 -15.810 -15.726 1.00 56.88 78 ARG A CA 1
ATOM 599 C C . ARG A 1 78 ? 18.745 -17.073 -16.131 1.00 56.88 78 ARG A C 1
ATOM 601 O O . ARG A 1 78 ? 18.660 -17.475 -17.287 1.00 56.88 78 ARG A O 1
ATOM 608 N N . ARG A 1 79 ? 19.438 -17.730 -15.190 1.00 52.16 79 ARG A N 1
ATOM 609 C CA . ARG A 1 79 ? 20.231 -18.949 -15.457 1.00 52.16 79 ARG A CA 1
ATOM 610 C C . ARG A 1 79 ? 19.386 -20.193 -15.745 1.00 52.16 79 ARG A C 1
ATOM 612 O O . ARG A 1 79 ? 19.870 -21.085 -16.420 1.00 52.16 79 ARG A O 1
ATOM 619 N N . GLN A 1 80 ? 18.130 -20.238 -15.296 1.00 56.19 80 GLN A N 1
ATOM 620 C CA . GLN A 1 80 ? 17.211 -21.352 -15.587 1.00 56.19 80 GLN A CA 1
ATOM 621 C C . GLN A 1 80 ? 16.543 -21.262 -16.972 1.00 56.19 80 GLN A C 1
ATOM 623 O O . GLN A 1 80 ? 15.774 -22.147 -17.330 1.00 56.19 80 GLN A O 1
ATOM 628 N N . LYS A 1 81 ? 16.798 -20.195 -17.747 1.00 54.88 81 LYS A N 1
ATOM 629 C CA . LYS A 1 81 ? 16.252 -20.010 -19.105 1.00 54.88 81 LYS A CA 1
ATOM 630 C C . LYS A 1 81 ? 17.284 -20.200 -20.226 1.00 54.88 81 LYS A C 1
ATOM 632 O O . LYS A 1 81 ? 16.940 -19.973 -21.383 1.00 54.88 81 LYS A O 1
ATOM 637 N N . LEU A 1 82 ? 18.527 -20.574 -19.908 1.00 48.91 82 LEU A N 1
ATOM 638 C CA . LEU A 1 82 ? 19.502 -20.998 -20.917 1.00 48.91 82 LEU A CA 1
ATOM 639 C C . LEU A 1 82 ? 19.324 -22.507 -21.174 1.00 48.91 82 LEU A C 1
ATOM 641 O O . LEU A 1 82 ? 19.210 -23.235 -20.187 1.00 48.91 82 LEU A O 1
ATOM 645 N N . PRO A 1 83 ? 19.237 -22.952 -22.444 1.00 55.97 83 PRO A N 1
ATOM 646 C CA . PRO A 1 83 ? 19.167 -24.372 -22.788 1.00 55.97 83 PRO A CA 1
ATOM 647 C C . PRO A 1 83 ? 20.425 -25.137 -22.364 1.00 55.97 83 PRO A C 1
ATOM 649 O O . PRO A 1 83 ? 21.514 -24.516 -22.324 1.00 55.97 83 PRO A O 1
#